Protein AF-A0A947QKM0-F1 (afdb_monomer)

Structure (mmCIF, N/CA/C/O backbone):
data_AF-A0A947QKM0-F1
#
_entry.id   AF-A0A947QKM0-F1
#
loop_
_atom_site.group_PDB
_atom_site.id
_atom_site.type_symbol
_atom_site.label_atom_id
_atom_site.label_alt_id
_atom_site.label_comp_id
_atom_site.label_asym_id
_atom_site.label_entity_id
_atom_site.label_seq_id
_atom_site.pdbx_PDB_ins_code
_atom_site.Cartn_x
_atom_site.Cartn_y
_atom_site.Cartn_z
_atom_site.occupancy
_atom_site.B_iso_or_equiv
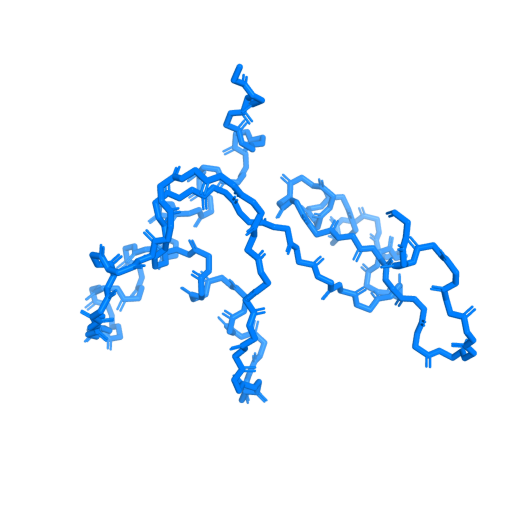_atom_site.auth_seq_id
_atom_site.auth_comp_id
_atom_site.auth_asym_id
_atom_site.auth_atom_id
_atom_site.pdbx_PDB_model_num
ATOM 1 N N . MET A 1 1 ? -2.959 19.698 5.791 1.00 36.09 1 MET A N 1
ATOM 2 C CA . MET A 1 1 ? -3.311 18.273 5.597 1.00 36.09 1 MET A CA 1
ATOM 3 C C . MET A 1 1 ? -3.006 17.930 4.150 1.00 36.09 1 MET A C 1
ATOM 5 O O . MET A 1 1 ? -3.681 18.460 3.281 1.00 36.09 1 MET A O 1
ATOM 9 N N . ARG A 1 2 ? -1.932 17.172 3.872 1.00 40.16 2 ARG A N 1
ATOM 10 C CA . ARG A 1 2 ? -1.643 16.722 2.501 1.00 40.16 2 ARG A CA 1
ATOM 11 C C . ARG A 1 2 ? -2.827 15.870 2.049 1.00 40.16 2 ARG A C 1
ATOM 13 O O . ARG A 1 2 ? -3.237 14.963 2.769 1.00 40.16 2 ARG A O 1
ATOM 20 N N . THR A 1 3 ? -3.406 16.302 0.941 1.00 43.72 3 THR A N 1
ATOM 21 C CA . THR A 1 3 ? -4.598 15.791 0.277 1.00 43.72 3 THR A CA 1
ATOM 22 C C . THR A 1 3 ? -4.644 14.270 0.313 1.00 43.72 3 THR A C 1
ATOM 24 O O . THR A 1 3 ? -3.623 13.604 0.139 1.00 43.72 3 THR A O 1
ATOM 27 N N . ILE A 1 4 ? -5.845 13.735 0.552 1.00 53.28 4 ILE A N 1
ATOM 28 C CA . ILE A 1 4 ? -6.211 12.355 0.217 1.00 53.28 4 ILE A CA 1
ATOM 29 C C . ILE A 1 4 ? -5.477 12.001 -1.080 1.00 53.28 4 ILE A C 1
ATOM 31 O O . ILE A 1 4 ? -5.551 12.768 -2.046 1.00 53.28 4 ILE A O 1
ATOM 35 N N . GLY A 1 5 ? -4.691 10.914 -1.058 1.00 59.75 5 GLY A N 1
ATOM 36 C CA . GLY A 1 5 ? -4.012 10.410 -2.255 1.00 59.75 5 GLY A CA 1
ATOM 37 C C . GLY A 1 5 ? -4.995 10.416 -3.421 1.00 59.75 5 GLY A C 1
ATOM 38 O O . GLY A 1 5 ? -6.193 10.305 -3.181 1.00 59.75 5 GLY A O 1
ATOM 39 N N . SER A 1 6 ? -4.507 10.635 -4.645 1.00 76.50 6 SER A N 1
ATOM 40 C CA . SER A 1 6 ? -5.337 10.890 -5.836 1.00 76.50 6 SER A CA 1
ATOM 41 C C . SER A 1 6 ? -6.645 10.077 -5.869 1.00 76.50 6 SER A C 1
ATOM 43 O O . SER A 1 6 ? -6.674 8.971 -5.352 1.00 76.50 6 SER A O 1
ATOM 45 N N . VAL A 1 7 ? -7.720 10.559 -6.504 1.00 88.56 7 VAL A N 1
ATOM 46 C CA . VAL A 1 7 ? -9.027 9.851 -6.562 1.00 88.56 7 VAL A CA 1
ATOM 47 C C . VAL A 1 7 ? -8.887 8.341 -6.845 1.00 88.56 7 VAL A C 1
ATOM 49 O O . VAL A 1 7 ? -9.589 7.529 -6.247 1.00 88.56 7 VAL A O 1
ATOM 52 N N . LEU A 1 8 ? -7.903 7.953 -7.663 1.00 90.25 8 LEU A N 1
ATOM 53 C CA . LEU A 1 8 ? -7.536 6.560 -7.919 1.00 90.25 8 LEU A CA 1
ATOM 54 C C . LEU A 1 8 ? -7.110 5.772 -6.664 1.00 90.25 8 LEU A C 1
ATOM 56 O O . LEU A 1 8 ? -7.511 4.625 -6.503 1.00 90.25 8 LEU A O 1
ATOM 60 N N . TYR A 1 9 ? -6.320 6.369 -5.770 1.00 90.44 9 TYR A N 1
ATOM 61 C CA . TYR A 1 9 ? -5.961 5.796 -4.472 1.00 90.44 9 TYR A CA 1
ATOM 62 C C . TYR A 1 9 ? -7.202 5.522 -3.625 1.00 90.44 9 TYR A C 1
ATOM 64 O O . TYR A 1 9 ? -7.313 4.437 -3.067 1.00 90.44 9 TYR A O 1
ATOM 72 N N . LEU A 1 10 ? -8.140 6.473 -3.534 1.00 91.19 10 LEU A N 1
ATOM 73 C CA . LEU A 1 10 ? -9.365 6.288 -2.749 1.00 91.19 10 LEU A CA 1
ATOM 74 C C . LEU A 1 10 ? -10.232 5.164 -3.328 1.00 91.19 10 LEU A C 1
ATOM 76 O O . LEU A 1 10 ? -10.659 4.283 -2.586 1.00 91.19 10 LEU A O 1
ATOM 80 N N . ILE A 1 11 ? -10.443 5.165 -4.648 1.00 93.81 11 ILE A N 1
ATOM 81 C CA . ILE A 1 11 ? -11.187 4.107 -5.345 1.00 93.81 11 ILE A CA 1
ATOM 82 C C . ILE A 1 11 ? -10.526 2.748 -5.100 1.00 93.81 11 ILE A C 1
ATOM 84 O O . ILE A 1 11 ? -11.198 1.799 -4.702 1.00 93.81 11 ILE A O 1
ATOM 88 N N . GLY A 1 12 ? -9.204 2.665 -5.276 1.00 93.81 12 GLY A N 1
ATOM 89 C CA . GLY A 1 12 ? -8.439 1.451 -5.008 1.00 93.81 12 GLY A CA 1
ATOM 90 C C . GLY A 1 12 ? -8.555 1.005 -3.552 1.00 93.81 12 GLY A C 1
ATOM 91 O O . GLY A 1 12 ? -8.802 -0.168 -3.293 1.00 93.81 12 GLY A O 1
ATOM 92 N N . TRP A 1 13 ? -8.444 1.928 -2.595 1.00 94.19 13 TRP A N 1
ATOM 93 C CA . TRP A 1 13 ? -8.569 1.635 -1.168 1.00 94.19 13 TRP A CA 1
ATOM 94 C C . TRP A 1 13 ? -9.938 1.036 -0.835 1.00 94.19 13 TRP A C 1
ATOM 96 O O . TRP A 1 13 ? -9.988 -0.014 -0.198 1.00 94.19 13 TRP A O 1
ATOM 106 N N . ILE A 1 14 ? -11.031 1.642 -1.318 1.00 94.62 14 ILE A N 1
ATOM 107 C CA . ILE A 1 14 ? -12.397 1.136 -1.105 1.00 94.62 14 ILE A CA 1
ATOM 108 C C . ILE A 1 14 ? -12.554 -0.243 -1.751 1.00 94.62 14 ILE A C 1
ATOM 110 O O . ILE A 1 14 ? -13.019 -1.178 -1.099 1.00 94.62 14 ILE A O 1
ATOM 114 N N . PHE A 1 15 ? -12.129 -0.388 -3.008 1.00 95.81 15 PHE A N 1
ATOM 115 C CA . PHE A 1 15 ? -12.224 -1.645 -3.746 1.00 95.81 15 PHE A CA 1
ATOM 116 C C . PHE A 1 15 ? -11.495 -2.783 -3.023 1.00 95.81 15 PHE A C 1
ATOM 118 O O . PHE A 1 15 ? -12.107 -3.798 -2.689 1.00 95.81 15 PHE A O 1
ATOM 125 N N . TYR A 1 16 ? -10.210 -2.599 -2.713 1.00 95.69 16 TYR A N 1
ATOM 126 C CA . TYR A 1 16 ? -9.411 -3.626 -2.049 1.00 95.69 16 TYR A CA 1
ATOM 127 C C . TYR A 1 16 ? -9.898 -3.892 -0.626 1.00 95.69 16 TYR A C 1
ATOM 129 O O . TYR A 1 16 ? -9.957 -5.052 -0.222 1.00 95.69 16 TYR A O 1
ATOM 137 N N . LYS A 1 17 ? -10.335 -2.866 0.117 1.00 94.44 17 LYS A N 1
ATOM 138 C CA . LYS A 1 17 ? -10.921 -3.058 1.448 1.00 94.44 17 LYS A CA 1
ATOM 139 C C . LYS A 1 17 ? -12.130 -3.987 1.389 1.00 94.44 17 LYS A C 1
ATOM 141 O O . LYS A 1 17 ? -12.212 -4.923 2.188 1.00 94.44 17 LYS A O 1
ATOM 146 N N . SER A 1 18 ? -13.038 -3.742 0.447 1.00 95.50 18 SER A N 1
ATOM 147 C CA . SER A 1 18 ? -14.230 -4.562 0.241 1.00 95.50 18 SER A CA 1
ATOM 148 C C . SER A 1 18 ? -13.862 -5.979 -0.181 1.00 95.50 18 SER A C 1
ATOM 150 O O . SER A 1 18 ? -14.324 -6.929 0.442 1.00 95.50 18 SER A O 1
ATOM 152 N N . VAL A 1 19 ? -12.970 -6.143 -1.161 1.00 96.50 19 VAL A N 1
ATOM 153 C CA . VAL A 1 19 ? -12.522 -7.468 -1.622 1.00 96.50 19 VAL A CA 1
ATOM 154 C C . VAL A 1 19 ? -11.896 -8.270 -0.477 1.00 96.50 19 VAL A C 1
ATOM 156 O O . VAL A 1 19 ? -12.305 -9.402 -0.222 1.00 96.50 19 VAL A O 1
ATOM 159 N N . TYR A 1 20 ? -10.955 -7.692 0.273 1.00 95.25 20 TYR A N 1
ATOM 160 C CA . TYR A 1 20 ? -10.285 -8.405 1.363 1.00 95.25 20 TYR A CA 1
ATOM 161 C C . TYR A 1 20 ? -11.199 -8.707 2.547 1.00 95.25 20 TYR A C 1
ATOM 163 O O . TYR A 1 20 ? -11.050 -9.746 3.188 1.00 95.25 20 TYR A O 1
ATOM 171 N N . THR A 1 21 ? -12.162 -7.834 2.836 1.00 93.69 21 THR A N 1
ATOM 172 C CA . THR A 1 21 ? -13.088 -8.047 3.954 1.00 93.69 21 THR A CA 1
ATOM 173 C C . THR A 1 21 ? -14.187 -9.047 3.587 1.00 93.69 21 THR A C 1
ATOM 175 O O . THR A 1 21 ? -14.519 -9.906 4.398 1.00 93.69 21 THR A O 1
ATOM 178 N N . LEU A 1 22 ? -14.739 -8.973 2.372 1.00 95.19 22 LEU A N 1
ATOM 179 C CA . LEU A 1 22 ? -15.892 -9.782 1.962 1.00 95.19 22 LEU A CA 1
ATOM 180 C C . LEU A 1 22 ? -15.484 -11.151 1.412 1.00 95.19 22 LEU A C 1
ATOM 182 O O . LEU A 1 22 ? -16.075 -12.162 1.786 1.00 95.19 22 LEU A O 1
ATOM 186 N N . VAL A 1 23 ? -14.465 -11.193 0.549 1.00 96.12 23 VAL A N 1
ATOM 187 C CA . VAL A 1 23 ? -14.034 -12.427 -0.126 1.00 96.12 23 VAL A CA 1
ATOM 188 C C . VAL A 1 23 ? -13.027 -13.178 0.737 1.00 96.12 23 VAL A C 1
ATOM 190 O O . VAL A 1 23 ? -13.214 -14.354 1.033 1.00 96.12 23 VAL A O 1
ATOM 193 N N . PHE A 1 24 ? -11.981 -12.483 1.191 1.00 93.88 24 PHE A N 1
ATOM 194 C CA . PHE A 1 24 ? -10.883 -13.103 1.942 1.00 93.88 24 PHE A CA 1
ATOM 195 C C . PHE A 1 24 ? -11.090 -13.105 3.462 1.00 93.88 24 PHE A C 1
ATOM 197 O O . PHE A 1 24 ? -10.330 -13.756 4.175 1.00 93.88 24 PHE A O 1
ATOM 204 N N . ARG A 1 25 ? -12.112 -12.398 3.967 1.00 93.69 25 ARG A N 1
ATOM 205 C CA . ARG A 1 25 ? -12.474 -12.332 5.396 1.00 93.69 25 ARG A CA 1
ATOM 206 C C . ARG A 1 25 ? -11.287 -11.994 6.302 1.00 93.69 25 ARG A C 1
ATOM 208 O O . ARG A 1 25 ? -11.125 -12.569 7.381 1.00 93.69 25 ARG A O 1
ATOM 215 N N . VAL A 1 26 ? -10.449 -11.060 5.852 1.00 93.31 26 VAL A N 1
ATOM 216 C CA . VAL A 1 26 ? -9.237 -10.652 6.569 1.00 93.31 26 VAL A CA 1
ATOM 217 C C . VAL A 1 26 ? -9.590 -10.141 7.967 1.00 93.31 26 VAL A C 1
ATOM 219 O O . VAL A 1 26 ? -10.442 -9.267 8.134 1.00 93.31 26 VAL A O 1
ATOM 222 N N . LYS A 1 27 ? -8.892 -10.662 8.980 1.00 91.75 27 LYS A N 1
ATOM 223 C CA . LYS A 1 27 ? -8.967 -10.179 10.362 1.00 91.75 27 LYS A CA 1
ATOM 224 C C . LYS A 1 27 ? -7.788 -9.257 10.642 1.00 91.75 27 LYS A C 1
ATOM 226 O O . LYS A 1 27 ? -6.642 -9.630 10.416 1.00 91.75 27 LYS A O 1
ATOM 231 N N . ILE A 1 28 ? -8.078 -8.068 11.160 1.00 91.50 28 ILE A N 1
ATOM 232 C CA . ILE A 1 28 ? -7.072 -7.053 11.485 1.00 91.50 28 ILE A CA 1
ATOM 233 C C . ILE A 1 28 ? -7.025 -6.906 13.003 1.00 91.50 28 ILE A C 1
ATOM 235 O O . ILE A 1 28 ? -8.035 -6.593 13.633 1.00 91.50 28 ILE A O 1
ATOM 239 N N . SER A 1 29 ? -5.852 -7.103 13.593 1.00 93.88 29 SER A N 1
ATOM 240 C CA . SER A 1 29 ? -5.596 -6.881 15.016 1.00 93.88 29 SER A CA 1
ATOM 241 C C . SER A 1 29 ? -4.622 -5.717 15.204 1.00 93.88 29 SER A C 1
ATOM 243 O O . SER A 1 29 ? -3.854 -5.369 14.311 1.00 93.88 29 SER A O 1
ATOM 245 N N . GLY A 1 30 ? -4.691 -5.045 16.357 1.00 91.31 30 GLY A N 1
ATOM 246 C CA . GLY A 1 30 ? -3.724 -3.999 16.711 1.00 91.31 30 GLY A CA 1
ATOM 247 C C . GLY A 1 30 ? -3.828 -2.685 15.925 1.00 91.31 30 GLY A C 1
ATOM 248 O O . GLY A 1 30 ? -3.028 -1.792 16.176 1.00 91.31 30 GLY A O 1
ATOM 249 N N . VAL A 1 31 ? -4.826 -2.501 15.049 1.00 88.75 31 VAL A N 1
ATOM 250 C CA . VAL A 1 31 ? -4.980 -1.260 14.255 1.00 88.75 31 VAL A CA 1
ATOM 251 C C . VAL A 1 31 ? -5.055 -0.002 15.127 1.00 88.75 31 VAL A C 1
ATOM 253 O O . VAL A 1 31 ? -4.519 1.038 14.768 1.00 88.75 31 VAL A O 1
ATOM 256 N N . LYS A 1 32 ? -5.635 -0.111 16.329 1.00 89.06 32 LYS A N 1
ATOM 257 C CA . LYS A 1 32 ? -5.705 0.973 17.321 1.00 89.06 32 LYS A CA 1
ATOM 258 C C . LYS A 1 32 ? -4.335 1.476 17.799 1.00 89.06 32 LYS A C 1
ATOM 260 O O . LYS A 1 32 ? -4.245 2.617 18.239 1.00 89.06 32 LYS A O 1
ATOM 265 N N . ASN A 1 33 ? -3.294 0.646 17.704 1.00 90.44 33 ASN A N 1
ATOM 266 C CA . ASN A 1 33 ? -1.925 0.989 18.097 1.00 90.44 33 ASN A CA 1
ATOM 267 C C . ASN A 1 33 ? -1.189 1.762 16.998 1.00 90.44 33 ASN A C 1
ATOM 269 O O . ASN A 1 33 ? -0.096 2.275 17.229 1.00 90.44 33 ASN A O 1
ATOM 273 N N . PHE A 1 34 ? -1.754 1.826 15.791 1.00 91.19 34 PHE A N 1
ATOM 274 C CA . PHE A 1 34 ? -1.115 2.505 14.683 1.00 91.19 34 PHE A CA 1
ATOM 275 C C . PHE A 1 34 ? -1.026 4.021 14.967 1.00 91.19 34 PHE A C 1
ATOM 277 O O . PHE A 1 34 ? -2.014 4.625 15.394 1.00 91.19 34 PHE A O 1
ATOM 284 N N . PRO A 1 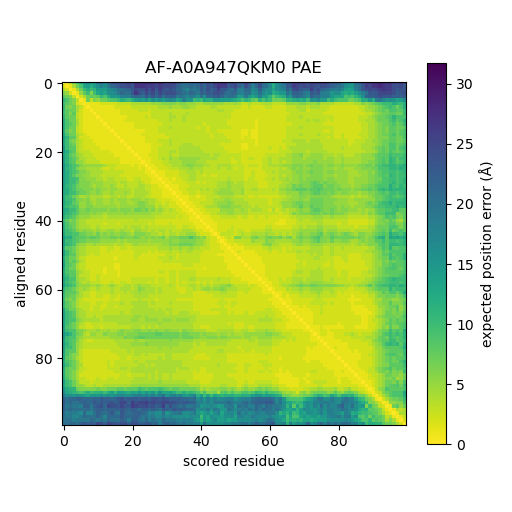35 ? 0.129 4.683 14.765 1.00 91.38 35 PRO A N 1
ATOM 285 C CA . PRO A 1 35 ? 0.270 6.097 15.102 1.00 91.38 35 PRO A CA 1
ATOM 286 C C . PRO A 1 35 ? -0.662 7.010 14.288 1.00 91.38 35 PRO A C 1
ATOM 288 O O . PRO A 1 35 ? -0.645 7.034 13.053 1.00 91.38 35 PRO A O 1
ATOM 291 N N . LYS A 1 36 ? -1.461 7.827 14.991 1.00 89.25 36 LYS A N 1
ATOM 292 C CA . LYS A 1 36 ? -2.372 8.813 14.371 1.00 89.25 36 LYS A CA 1
ATOM 293 C C . LYS A 1 36 ? -1.629 9.983 13.715 1.00 89.25 36 LYS A C 1
ATOM 295 O O . LYS A 1 36 ? -2.140 10.591 12.778 1.00 89.25 36 LYS A O 1
ATOM 300 N N . LYS A 1 37 ? -0.441 10.320 14.223 1.00 90.00 37 LYS A N 1
ATOM 301 C CA . LYS A 1 37 ? 0.415 11.426 13.768 1.00 90.00 37 LYS A CA 1
ATOM 302 C C . LYS A 1 37 ? 1.881 10.981 13.784 1.00 90.00 37 LYS A C 1
ATOM 304 O O . LYS A 1 37 ? 2.203 9.965 14.391 1.00 90.00 37 LYS A O 1
ATOM 309 N N . GLY A 1 38 ? 2.746 11.743 13.116 1.00 91.56 38 GLY A N 1
ATOM 310 C CA . GLY A 1 38 ? 4.171 11.423 12.974 1.00 91.56 3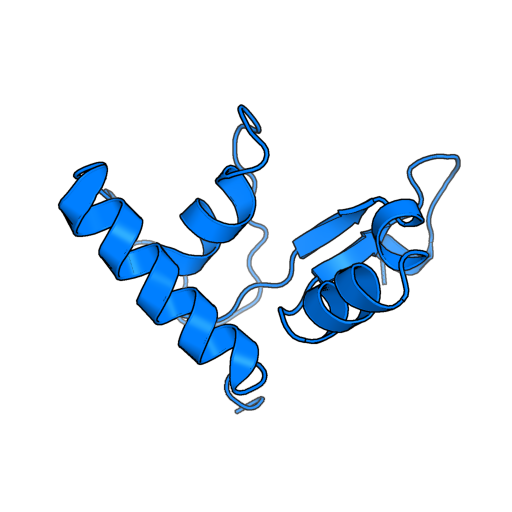8 GLY A CA 1
ATOM 311 C C . GLY A 1 38 ? 4.486 10.518 11.779 1.00 91.56 38 GLY A C 1
ATOM 312 O O . GLY A 1 38 ? 3.578 10.098 11.045 1.00 91.56 38 GLY A O 1
ATOM 313 N N . GLY A 1 39 ? 5.783 10.288 11.566 1.00 91.25 39 GLY A N 1
ATOM 314 C CA . GLY A 1 39 ? 6.315 9.361 10.567 1.00 91.25 39 GLY A CA 1
ATOM 315 C C . GLY A 1 39 ? 6.277 7.920 11.072 1.00 91.25 39 GLY A C 1
ATOM 316 O O . GLY A 1 39 ? 6.461 7.675 12.261 1.00 91.25 39 GLY A O 1
ATOM 317 N N . VAL A 1 40 ? 6.007 6.978 10.170 1.00 92.81 40 VAL A N 1
ATOM 318 C CA . VAL A 1 40 ? 5.955 5.542 10.469 1.00 92.81 40 VAL A CA 1
ATOM 319 C C . VAL A 1 40 ? 6.627 4.794 9.326 1.00 92.81 40 VAL A C 1
ATOM 321 O O . VAL A 1 40 ? 6.344 5.085 8.163 1.00 92.81 40 VAL A O 1
ATOM 324 N N . LEU A 1 41 ? 7.475 3.821 9.657 1.00 93.12 41 LEU A N 1
ATOM 325 C CA . LEU A 1 41 ? 7.959 2.821 8.712 1.00 93.12 41 LEU A CA 1
ATOM 326 C C . LEU A 1 41 ? 7.123 1.552 8.884 1.00 93.12 41 LEU A C 1
ATOM 328 O O . LEU A 1 41 ? 7.036 1.008 9.983 1.00 93.12 41 LEU A O 1
ATOM 332 N N . ILE A 1 42 ? 6.491 1.101 7.804 1.00 92.56 42 ILE A N 1
ATOM 333 C CA . ILE A 1 42 ? 5.708 -0.134 7.791 1.00 92.56 42 ILE A CA 1
ATOM 334 C C . ILE A 1 42 ? 6.537 -1.191 7.077 1.00 92.56 42 ILE A C 1
ATOM 336 O O . ILE A 1 42 ? 6.874 -1.026 5.907 1.00 92.56 42 ILE A O 1
ATOM 340 N N . ALA A 1 43 ? 6.838 -2.273 7.783 1.00 92.69 43 ALA A N 1
ATOM 341 C CA . ALA A 1 43 ? 7.484 -3.448 7.225 1.00 92.69 43 ALA A CA 1
ATOM 342 C C . ALA A 1 43 ? 6.533 -4.638 7.373 1.00 92.69 43 ALA A C 1
ATOM 344 O O . ALA A 1 43 ? 6.064 -4.924 8.475 1.00 92.69 43 ALA A O 1
ATOM 345 N N . SER A 1 44 ? 6.235 -5.312 6.265 1.00 90.56 44 SER A N 1
ATOM 346 C CA . SER A 1 44 ? 5.444 -6.541 6.243 1.00 90.56 44 SER A CA 1
ATOM 347 C C . SER A 1 44 ? 6.265 -7.673 5.642 1.00 90.56 44 SER A C 1
ATOM 349 O O . SER A 1 44 ? 7.122 -7.450 4.784 1.00 90.56 44 SER A O 1
ATOM 351 N N . ASN A 1 45 ? 5.972 -8.903 6.051 1.00 91.62 45 ASN A N 1
ATOM 352 C CA . ASN A 1 45 ? 6.385 -10.071 5.287 1.00 91.62 45 ASN A CA 1
ATOM 353 C C . ASN A 1 45 ? 5.789 -9.970 3.871 1.00 91.62 45 ASN A C 1
ATOM 355 O O . ASN A 1 45 ? 4.614 -9.635 3.723 1.00 91.62 45 ASN A O 1
ATOM 359 N N . HIS A 1 46 ? 6.607 -10.215 2.843 1.00 88.25 46 HIS A N 1
ATOM 360 C CA . HIS A 1 46 ? 6.181 -10.113 1.448 1.00 88.25 46 HIS A CA 1
ATOM 361 C C . HIS A 1 46 ? 5.985 -11.518 0.860 1.00 88.25 46 HIS A C 1
ATOM 363 O O . HIS A 1 46 ? 6.936 -12.141 0.393 1.00 88.25 46 HIS A O 1
ATOM 369 N N . LEU A 1 47 ? 4.762 -12.036 0.949 1.00 91.06 47 LEU A N 1
ATOM 370 C CA . LEU A 1 47 ? 4.358 -13.346 0.436 1.00 91.06 47 LEU A CA 1
ATOM 371 C C . LEU A 1 47 ? 3.853 -13.271 -1.009 1.00 91.06 47 LEU A C 1
ATOM 373 O O . LEU A 1 47 ? 3.949 -14.251 -1.743 1.00 91.06 47 LEU A O 1
ATOM 377 N N . SER A 1 48 ? 3.284 -12.136 -1.423 1.00 91.50 48 SER A N 1
ATOM 378 C CA . SER A 1 48 ? 2.618 -12.023 -2.719 1.00 91.50 48 SER A CA 1
ATOM 379 C C . SER A 1 48 ? 2.546 -10.590 -3.247 1.00 91.50 48 SER A C 1
ATOM 381 O O . SER A 1 48 ? 2.652 -9.615 -2.509 1.00 91.50 48 SER A O 1
ATOM 383 N N . MET A 1 49 ? 2.258 -10.431 -4.541 1.00 89.25 49 MET A N 1
ATOM 384 C CA . MET A 1 49 ? 2.006 -9.107 -5.136 1.00 89.25 49 MET A CA 1
ATOM 385 C C . MET A 1 49 ? 0.726 -8.431 -4.607 1.00 89.25 49 MET A C 1
ATOM 387 O O . MET A 1 49 ? 0.509 -7.249 -4.867 1.00 89.25 49 MET A O 1
ATOM 391 N N . ALA A 1 50 ? -0.110 -9.159 -3.861 1.00 91.69 50 ALA A N 1
ATOM 392 C CA . ALA A 1 50 ? -1.310 -8.639 -3.216 1.00 91.69 50 ALA A CA 1
ATOM 393 C C . ALA A 1 50 ? -1.016 -7.935 -1.877 1.00 91.69 50 ALA A C 1
ATOM 395 O O . ALA A 1 50 ? -1.893 -7.270 -1.329 1.00 91.69 50 ALA A O 1
A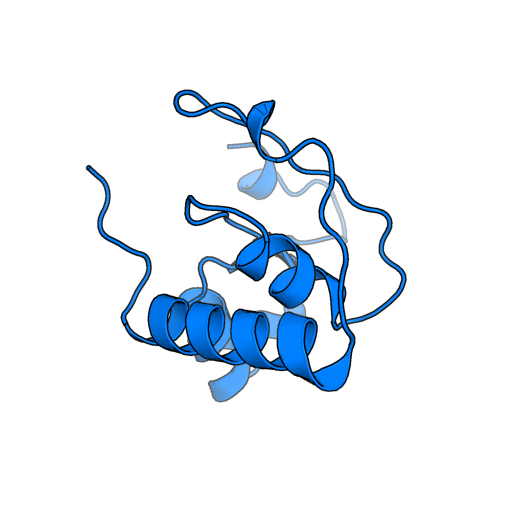TOM 396 N N . ASP A 1 51 ? 0.210 -8.022 -1.357 1.00 93.06 51 ASP A N 1
ATOM 397 C CA . ASP A 1 51 ? 0.526 -7.468 -0.040 1.00 93.06 51 ASP A CA 1
ATOM 398 C C . ASP A 1 51 ? 0.444 -5.931 0.002 1.00 93.06 51 ASP A C 1
ATOM 400 O O . ASP A 1 51 ? -0.153 -5.410 0.946 1.00 93.06 51 ASP A O 1
ATOM 404 N N . PRO A 1 52 ? 0.938 -5.165 -0.998 1.00 92.44 52 PRO A N 1
ATOM 405 C CA . PRO A 1 52 ? 0.794 -3.709 -0.986 1.00 92.44 52 PRO A CA 1
ATOM 406 C C . PRO A 1 52 ? -0.668 -3.218 -0.909 1.00 92.44 52 PRO A C 1
ATOM 408 O O . PRO A 1 52 ? -0.965 -2.424 -0.011 1.00 92.44 52 PRO A O 1
ATOM 411 N N . PRO A 1 53 ? -1.615 -3.674 -1.761 1.00 93.38 53 PRO A N 1
ATOM 412 C CA . PRO A 1 53 ? -3.015 -3.267 -1.624 1.00 93.38 53 PRO A CA 1
ATOM 413 C C . PRO A 1 53 ? -3.672 -3.793 -0.339 1.00 93.38 53 PRO A C 1
ATOM 415 O O . PRO A 1 53 ? -4.514 -3.097 0.238 1.00 93.38 53 PRO A O 1
ATOM 418 N N . LEU A 1 54 ? -3.279 -4.973 0.154 1.00 94.25 54 LEU A N 1
ATOM 419 C CA . LEU A 1 54 ? -3.762 -5.500 1.432 1.00 94.25 54 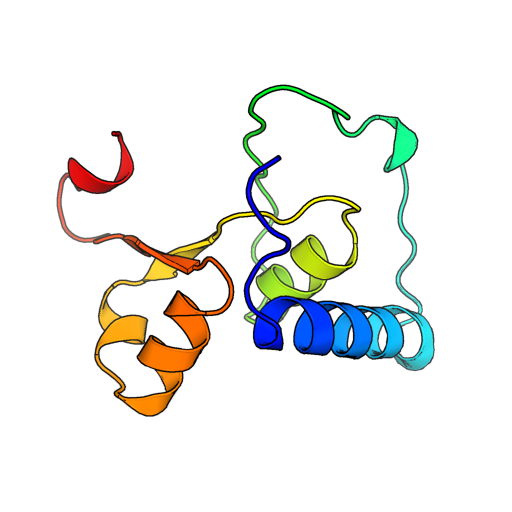LEU A CA 1
ATOM 420 C C . LEU A 1 54 ? -3.354 -4.594 2.600 1.00 94.25 54 LEU A C 1
ATOM 422 O O . LEU A 1 54 ? -4.216 -4.117 3.338 1.00 94.25 54 LEU A O 1
ATOM 426 N N . VAL A 1 55 ? -2.061 -4.299 2.744 1.00 93.50 55 VAL A N 1
ATOM 427 C CA . VAL A 1 55 ? -1.540 -3.453 3.829 1.00 93.50 55 VAL A CA 1
ATOM 428 C C . VAL A 1 55 ? -2.136 -2.047 3.749 1.00 93.50 55 VAL A C 1
ATOM 430 O O . VAL A 1 55 ? -2.604 -1.518 4.756 1.00 93.50 55 VAL A O 1
ATOM 433 N N . GLY A 1 56 ? -2.199 -1.464 2.550 1.00 92.38 56 GLY A N 1
ATOM 434 C CA . GLY A 1 56 ? -2.788 -0.145 2.327 1.00 92.38 56 GLY A CA 1
ATOM 435 C C . GLY A 1 56 ? -4.242 -0.022 2.734 1.00 92.38 56 GLY A C 1
ATOM 436 O O . GLY A 1 56 ? -4.621 0.926 3.419 1.00 92.38 56 GLY A O 1
ATOM 437 N N . SER A 1 57 ? -5.060 -0.985 2.309 1.00 92.94 57 SER A N 1
ATOM 438 C CA . SER A 1 57 ? -6.497 -0.987 2.599 1.00 92.94 57 SER A CA 1
ATOM 439 C C . SER A 1 57 ? -6.803 -1.238 4.079 1.00 92.94 57 SER A C 1
ATOM 441 O O . SER A 1 57 ? -7.852 -0.835 4.580 1.00 92.94 57 SER A O 1
ATOM 443 N N . CYS A 1 58 ? -5.884 -1.852 4.828 1.00 90.94 58 CYS A N 1
ATOM 444 C CA . CYS A 1 58 ? -6.060 -2.088 6.261 1.00 90.94 58 CYS A CA 1
ATOM 445 C C . CYS A 1 58 ? -5.838 -0.844 7.138 1.00 90.94 58 CYS A C 1
ATOM 447 O O . CYS A 1 58 ? -6.252 -0.852 8.299 1.00 90.94 58 CYS A O 1
ATOM 449 N N . LEU A 1 59 ? -5.215 0.215 6.611 1.00 90.62 59 LEU A N 1
ATOM 450 C CA . LEU A 1 59 ? -4.818 1.397 7.379 1.00 90.62 59 LEU A CA 1
ATOM 451 C C . LEU A 1 59 ? -5.711 2.608 7.088 1.00 90.62 59 LEU A C 1
ATOM 453 O O . LEU A 1 59 ? -6.213 2.793 5.981 1.00 90.62 59 LEU A O 1
ATOM 457 N N . TRP A 1 60 ? -5.886 3.465 8.098 1.00 86.19 60 TRP A N 1
ATOM 458 C CA . TRP A 1 60 ? -6.749 4.652 8.017 1.00 86.19 60 TRP A CA 1
ATOM 459 C C . TRP A 1 60 ? -6.088 5.875 7.373 1.00 86.19 60 TRP A C 1
ATOM 461 O O . TRP A 1 60 ? -6.767 6.860 7.094 1.00 86.19 60 TRP A O 1
ATOM 471 N N . ARG A 1 61 ? -4.762 5.863 7.186 1.00 88.38 61 ARG A N 1
ATOM 472 C CA . ARG A 1 61 ? -4.032 6.963 6.544 1.00 88.38 61 ARG A CA 1
ATOM 473 C C . ARG A 1 61 ? -3.338 6.454 5.288 1.00 88.38 61 ARG A C 1
ATOM 475 O O . ARG A 1 61 ? -2.840 5.329 5.315 1.00 88.38 61 ARG A O 1
ATOM 482 N N . PRO A 1 62 ? -3.247 7.280 4.232 1.00 89.19 62 PRO A N 1
ATOM 483 C CA . PRO A 1 62 ? -2.480 6.926 3.053 1.00 89.19 62 PRO A CA 1
ATOM 484 C C . PRO A 1 62 ? -1.029 6.604 3.410 1.00 89.19 62 PRO A C 1
ATOM 486 O O . PRO A 1 62 ? -0.424 7.282 4.246 1.00 89.19 62 PRO A O 1
ATOM 489 N N . ILE A 1 63 ? -0.483 5.589 2.749 1.00 91.56 63 ILE A N 1
ATOM 490 C CA . ILE A 1 63 ? 0.916 5.175 2.874 1.00 91.56 63 ILE A CA 1
ATOM 491 C C . ILE A 1 63 ? 1.613 5.260 1.518 1.00 91.56 63 ILE A C 1
ATOM 493 O O . ILE A 1 63 ? 0.956 5.261 0.474 1.00 91.56 63 ILE A O 1
ATOM 497 N N . HIS A 1 64 ? 2.939 5.359 1.556 1.00 92.56 64 HIS A N 1
ATOM 498 C CA . HIS A 1 64 ? 3.795 5.376 0.376 1.00 92.56 64 HIS A CA 1
ATOM 499 C C . HIS A 1 64 ? 4.528 4.044 0.257 1.00 92.56 64 HIS A C 1
ATOM 501 O O . HIS A 1 64 ? 5.006 3.515 1.260 1.00 92.56 64 HIS A O 1
ATOM 507 N N . TYR A 1 65 ? 4.625 3.515 -0.962 1.00 92.44 65 TYR A N 1
ATOM 508 C CA . TYR A 1 65 ? 5.217 2.201 -1.210 1.00 92.44 65 TYR A CA 1
ATOM 509 C C . TYR A 1 65 ? 6.523 2.317 -1.971 1.00 92.44 65 TYR A C 1
ATOM 511 O O . TYR A 1 65 ? 6.584 2.956 -3.020 1.00 92.44 65 TYR A O 1
ATOM 519 N N . MET A 1 66 ? 7.531 1.600 -1.492 1.00 92.25 66 MET A N 1
ATOM 520 C CA . MET A 1 66 ? 8.725 1.321 -2.275 1.00 92.25 66 MET A CA 1
ATOM 521 C C . MET A 1 66 ? 8.394 0.260 -3.324 1.00 92.25 66 MET A C 1
ATOM 523 O O . MET A 1 66 ? 8.039 -0.868 -2.985 1.00 92.25 66 MET A O 1
ATOM 527 N N . ALA A 1 67 ? 8.527 0.603 -4.602 1.00 92.38 67 ALA A N 1
ATOM 528 C CA . ALA A 1 67 ? 8.303 -0.318 -5.709 1.00 92.38 67 ALA A CA 1
ATOM 529 C C . ALA A 1 67 ? 9.526 -0.365 -6.631 1.00 92.38 67 ALA A C 1
ATOM 531 O O . ALA A 1 67 ? 10.272 0.602 -6.762 1.00 92.38 67 ALA A O 1
ATOM 532 N N . LYS A 1 68 ? 9.759 -1.514 -7.270 1.00 91.62 68 LYS A N 1
ATOM 533 C CA . LYS A 1 68 ? 10.912 -1.721 -8.158 1.00 91.62 68 LYS A CA 1
ATOM 534 C C . LYS A 1 68 ? 10.891 -0.685 -9.294 1.00 91.62 68 LYS A C 1
ATOM 536 O O . LYS A 1 68 ? 9.853 -0.535 -9.939 1.00 91.62 68 LYS A O 1
ATOM 541 N N . LYS A 1 69 ? 12.005 0.009 -9.561 1.00 92.12 69 LYS A N 1
ATOM 542 C CA . LYS A 1 69 ? 12.079 1.073 -10.586 1.00 92.12 69 LYS A CA 1
ATOM 543 C C . LYS A 1 69 ? 11.569 0.627 -11.962 1.00 92.12 69 LYS A C 1
ATOM 545 O O . LYS A 1 69 ? 10.908 1.395 -12.651 1.00 92.12 69 LYS A O 1
ATOM 550 N N . GLU A 1 70 ? 11.813 -0.620 -12.340 1.00 92.12 70 GLU A N 1
ATOM 551 C CA . GLU A 1 70 ? 11.394 -1.202 -13.616 1.00 92.12 70 GLU A CA 1
ATOM 552 C C . GLU A 1 70 ? 9.871 -1.307 -13.755 1.00 92.12 70 GLU A C 1
ATOM 554 O O . GLU A 1 70 ? 9.368 -1.306 -14.868 1.00 92.12 70 GLU A O 1
ATOM 559 N N . LEU A 1 71 ? 9.106 -1.322 -12.658 1.00 90.94 71 LEU A N 1
ATOM 560 C CA . LEU A 1 71 ? 7.642 -1.287 -12.740 1.00 90.94 71 LEU A CA 1
ATOM 561 C C . LEU A 1 71 ? 7.124 0.062 -13.263 1.00 90.94 71 LEU A C 1
ATOM 563 O O . LEU A 1 71 ? 6.015 0.147 -13.785 1.00 90.94 71 LEU A O 1
ATOM 567 N N . PHE A 1 72 ? 7.931 1.120 -13.158 1.00 93.69 72 PHE A N 1
ATOM 568 C CA . PHE A 1 72 ? 7.554 2.464 -13.585 1.00 93.69 72 PHE A CA 1
ATOM 569 C C . PHE A 1 72 ? 7.835 2.748 -15.062 1.00 93.69 72 PHE A C 1
ATOM 571 O O . PHE A 1 72 ? 7.409 3.804 -15.538 1.00 93.69 72 PHE A O 1
ATOM 578 N N . SER A 1 73 ? 8.532 1.849 -15.773 1.00 94.00 73 SER A N 1
ATOM 579 C CA . SER A 1 73 ? 8.812 1.996 -17.208 1.00 94.00 73 SER A CA 1
ATOM 580 C C . SER A 1 73 ? 7.597 1.678 -18.079 1.00 94.00 73 SER A C 1
ATOM 582 O O . SER A 1 73 ? 7.467 2.230 -19.167 1.00 94.00 73 SER A O 1
ATOM 584 N N . SER A 1 74 ? 6.675 0.842 -17.591 1.00 94.50 74 SER A N 1
ATOM 585 C CA . SER A 1 74 ? 5.394 0.606 -18.255 1.00 94.50 74 SER A CA 1
ATOM 586 C C . SER A 1 74 ? 4.553 1.894 -18.235 1.00 94.50 74 SER A C 1
ATOM 588 O O . SER A 1 74 ? 4.300 2.420 -17.147 1.00 94.50 74 SER A O 1
ATOM 590 N N . PRO A 1 75 ? 4.091 2.418 -19.387 1.00 90.12 75 PRO A N 1
ATOM 591 C CA . PRO A 1 75 ? 3.358 3.685 -19.443 1.00 90.12 75 PRO A CA 1
ATOM 592 C C . PRO A 1 75 ? 2.092 3.677 -18.584 1.00 90.12 75 PRO A C 1
ATOM 594 O O . PRO A 1 75 ? 1.859 4.596 -17.798 1.00 90.12 75 PRO A O 1
ATOM 597 N N . VAL A 1 76 ? 1.311 2.598 -18.685 1.00 93.00 76 VAL A N 1
ATOM 598 C CA . VAL A 1 76 ? 0.052 2.438 -17.951 1.00 93.00 76 VAL A CA 1
ATOM 599 C C . VAL A 1 76 ? 0.329 2.107 -16.488 1.00 93.00 76 VAL A C 1
ATOM 601 O O . VAL A 1 76 ? -0.137 2.811 -15.592 1.00 93.00 76 VAL A O 1
ATOM 604 N N . PHE A 1 77 ? 1.132 1.072 -16.223 1.00 90.50 77 PHE A N 1
ATOM 605 C CA . PHE A 1 77 ? 1.351 0.609 -14.852 1.00 90.50 77 PHE A CA 1
ATOM 606 C C . PHE A 1 77 ? 2.138 1.635 -14.031 1.00 90.50 77 PHE A C 1
ATOM 608 O O . PHE A 1 77 ? 1.775 1.941 -12.899 1.00 90.50 77 PHE A O 1
ATOM 615 N N . GLY A 1 78 ? 3.149 2.265 -14.630 1.00 92.94 78 GLY A N 1
ATOM 616 C CA . GLY A 1 78 ? 3.903 3.350 -14.016 1.00 92.94 78 GLY A CA 1
ATOM 617 C C . GLY A 1 78 ? 3.043 4.575 -13.712 1.00 92.94 78 GLY A C 1
ATOM 618 O O . GLY A 1 78 ? 3.234 5.201 -12.669 1.00 92.94 78 GLY A O 1
ATOM 619 N N . TRP A 1 79 ? 2.078 4.922 -14.574 1.00 92.06 79 TRP A N 1
ATOM 620 C CA . TRP A 1 79 ? 1.129 6.002 -14.285 1.00 92.06 79 TRP A CA 1
ATOM 621 C C . TRP A 1 79 ? 0.243 5.664 -13.082 1.00 92.06 79 TRP A C 1
ATOM 623 O O . TRP A 1 79 ? 0.126 6.490 -12.175 1.00 92.06 79 TRP A O 1
ATOM 633 N N . ILE A 1 80 ? -0.297 4.441 -13.023 1.00 92.38 80 ILE A N 1
ATOM 634 C CA . ILE A 1 80 ? -1.101 3.967 -11.886 1.00 92.38 80 ILE A CA 1
ATOM 635 C C . ILE A 1 80 ? -0.276 4.016 -10.597 1.00 92.38 80 ILE A C 1
ATOM 637 O O . ILE A 1 80 ? -0.713 4.623 -9.623 1.00 92.38 80 ILE A O 1
ATOM 641 N N . LEU A 1 81 ? 0.938 3.453 -10.599 1.00 93.19 81 LEU A N 1
ATOM 642 C CA . LEU A 1 81 ? 1.834 3.425 -9.439 1.00 93.19 81 LEU A CA 1
ATOM 643 C C . LEU A 1 81 ? 2.097 4.824 -8.869 1.00 93.19 81 LEU A C 1
ATOM 645 O O . LEU A 1 81 ? 1.961 5.038 -7.663 1.00 93.19 81 LEU A O 1
ATOM 649 N N . ARG A 1 82 ? 2.380 5.802 -9.739 1.00 91.19 82 ARG A N 1
ATOM 650 C CA . ARG A 1 82 ? 2.572 7.206 -9.338 1.00 91.19 82 ARG A CA 1
ATOM 651 C C . ARG A 1 82 ? 1.314 7.826 -8.723 1.00 91.19 82 ARG A C 1
ATOM 653 O O . ARG A 1 82 ? 1.418 8.691 -7.859 1.00 91.19 82 ARG A O 1
ATOM 660 N N . LYS A 1 83 ? 0.122 7.396 -9.144 1.00 91.44 83 LYS A N 1
ATOM 661 C CA . LYS A 1 83 ? -1.163 7.860 -8.597 1.00 91.44 83 LYS A CA 1
ATOM 662 C C . LYS A 1 83 ? -1.526 7.187 -7.273 1.00 91.44 83 LYS A C 1
ATOM 664 O O . LYS A 1 83 ? -2.238 7.797 -6.474 1.00 91.44 83 LYS A O 1
ATOM 669 N N . VAL A 1 84 ? -1.007 5.989 -7.004 1.00 92.06 84 VAL A N 1
ATOM 670 C CA . VAL A 1 84 ? -1.262 5.245 -5.759 1.00 92.06 84 VAL A CA 1
ATOM 671 C C . VAL A 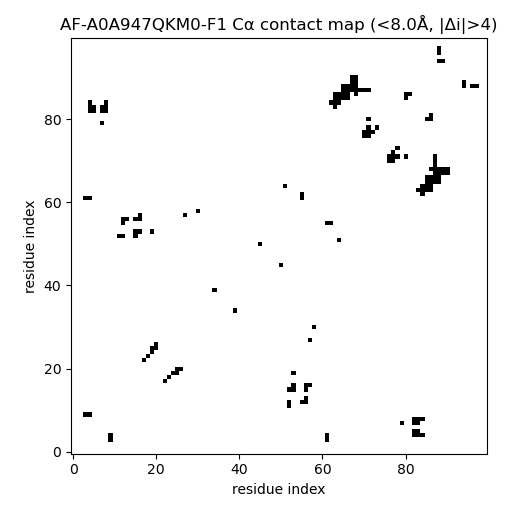1 84 ? -0.138 5.365 -4.720 1.00 92.06 84 VAL A C 1
ATOM 673 O O . VAL A 1 84 ? 0.033 4.484 -3.882 1.00 92.06 84 VAL A O 1
ATOM 676 N N . ASN A 1 85 ? 0.605 6.478 -4.741 1.00 92.69 85 ASN A N 1
ATOM 677 C CA . ASN A 1 85 ? 1.684 6.800 -3.794 1.00 92.69 85 ASN A CA 1
ATOM 678 C C . ASN A 1 85 ? 2.878 5.825 -3.803 1.00 92.69 85 ASN A C 1
ATOM 680 O O . ASN A 1 85 ? 3.667 5.814 -2.856 1.00 92.69 85 ASN A O 1
ATOM 684 N N . ALA A 1 86 ? 3.052 5.025 -4.857 1.00 93.44 86 ALA A N 1
ATOM 685 C CA . ALA A 1 86 ? 4.260 4.229 -5.022 1.00 93.44 86 ALA A CA 1
ATOM 686 C C . ALA A 1 86 ? 5.387 5.081 -5.620 1.00 93.44 86 ALA A C 1
ATOM 688 O O . ALA A 1 86 ? 5.158 5.900 -6.515 1.00 93.44 86 ALA A O 1
ATOM 689 N N . PHE A 1 87 ? 6.613 4.854 -5.156 1.00 92.81 87 PHE A N 1
ATOM 690 C CA . PHE A 1 87 ? 7.815 5.492 -5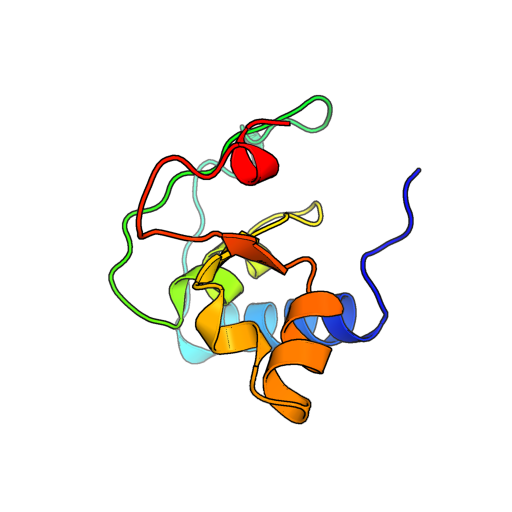.681 1.00 92.81 87 PHE A CA 1
ATOM 691 C C . PHE A 1 87 ? 8.859 4.448 -6.103 1.00 92.81 87 PHE A C 1
ATOM 693 O O . PHE A 1 87 ? 8.943 3.371 -5.499 1.00 92.81 87 PHE A O 1
ATOM 700 N N . PRO A 1 88 ? 9.619 4.728 -7.177 1.00 93.00 88 PRO A N 1
ATOM 701 C CA . PRO A 1 88 ? 10.620 3.808 -7.687 1.00 93.00 88 PRO A CA 1
ATOM 702 C C . PRO A 1 88 ? 11.818 3.742 -6.746 1.00 93.00 88 PRO A C 1
ATOM 704 O O . PRO A 1 88 ? 12.338 4.772 -6.333 1.00 93.00 88 PRO A O 1
ATOM 707 N N . VAL A 1 89 ? 12.294 2.529 -6.492 1.00 90.75 89 VAL A N 1
ATOM 708 C CA . VAL A 1 89 ? 13.571 2.265 -5.829 1.00 90.75 89 VAL A CA 1
ATOM 709 C C . VAL A 1 89 ? 14.433 1.418 -6.754 1.00 90.75 89 VAL A C 1
ATOM 711 O O . VAL A 1 89 ? 13.993 0.386 -7.283 1.00 90.75 89 VAL A O 1
ATOM 714 N N . ASN A 1 90 ? 15.665 1.862 -6.966 1.00 87.50 90 ASN A N 1
ATOM 715 C CA . ASN A 1 90 ? 16.692 1.096 -7.639 1.00 87.50 90 ASN A CA 1
ATOM 716 C C . ASN A 1 90 ? 17.324 0.114 -6.647 1.00 87.50 90 ASN A C 1
ATOM 718 O O . ASN A 1 90 ? 17.993 0.499 -5.699 1.00 87.50 90 ASN A O 1
ATOM 722 N N . ARG A 1 91 ? 17.122 -1.182 -6.880 1.00 77.81 91 ARG A N 1
ATOM 723 C CA . ARG A 1 91 ? 17.707 -2.237 -6.038 1.00 77.81 91 ARG A CA 1
ATOM 724 C C . ARG A 1 91 ? 19.142 -2.598 -6.441 1.00 77.81 91 ARG A C 1
ATOM 726 O O . ARG A 1 91 ? 19.783 -3.372 -5.742 1.00 77.81 91 ARG A O 1
ATOM 733 N N . LYS A 1 92 ? 19.629 -2.095 -7.583 1.00 70.00 92 LYS A N 1
ATOM 734 C CA . LYS A 1 92 ? 20.997 -2.313 -8.065 1.00 70.00 92 LYS A CA 1
ATOM 735 C C . LYS A 1 92 ? 21.849 -1.088 -7.714 1.00 70.00 92 LYS A C 1
ATOM 737 O O . LYS A 1 92 ? 21.738 -0.055 -8.374 1.00 70.00 92 LYS A O 1
ATOM 742 N N . GLY A 1 93 ? 22.690 -1.226 -6.689 1.00 67.06 93 GLY A N 1
ATOM 743 C CA . GLY A 1 93 ? 23.562 -0.165 -6.165 1.00 67.06 93 GLY A CA 1
ATOM 744 C C . GLY A 1 93 ? 22.957 0.610 -4.987 1.00 67.06 93 GLY A C 1
ATOM 745 O O . GLY A 1 93 ? 21.872 0.286 -4.510 1.00 67.06 93 GLY A O 1
ATOM 746 N N . THR A 1 94 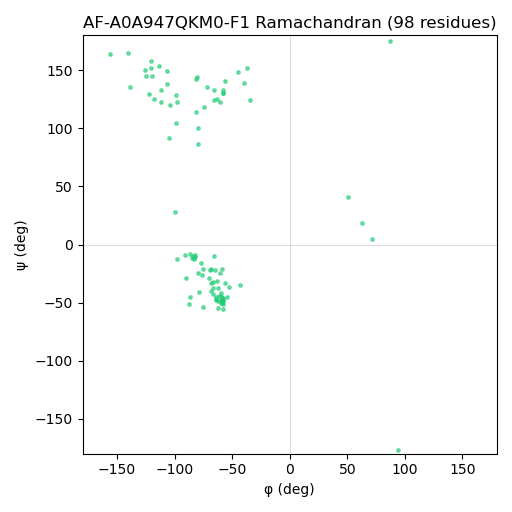? 23.671 1.630 -4.507 1.00 60.56 94 THR A N 1
ATOM 747 C CA . THR A 1 94 ? 23.221 2.502 -3.410 1.00 60.56 94 THR A CA 1
ATOM 748 C C . THR A 1 94 ? 22.241 3.545 -3.946 1.00 60.56 94 THR A C 1
ATOM 750 O O . THR A 1 94 ? 22.648 4.538 -4.549 1.00 60.56 94 THR A O 1
ATOM 753 N N . ASP A 1 95 ? 20.938 3.326 -3.759 1.00 66.50 95 ASP A N 1
ATOM 754 C CA . ASP A 1 95 ? 19.915 4.296 -4.163 1.00 66.50 95 ASP A CA 1
ATOM 755 C C . ASP A 1 95 ? 19.795 5.432 -3.140 1.00 66.50 95 ASP A C 1
ATOM 757 O O . ASP A 1 95 ? 18.968 5.408 -2.228 1.00 66.50 95 ASP A O 1
ATOM 761 N N . MET A 1 96 ? 20.634 6.454 -3.316 1.00 64.94 96 MET A N 1
ATOM 762 C CA . MET A 1 96 ? 20.615 7.681 -2.510 1.00 64.94 96 MET A CA 1
ATOM 763 C C . MET A 1 96 ? 19.265 8.418 -2.575 1.00 64.94 96 MET A C 1
ATOM 765 O O . MET A 1 96 ? 18.958 9.200 -1.677 1.00 64.94 96 MET A O 1
ATOM 769 N N . GLY A 1 97 ? 18.445 8.172 -3.606 1.00 61.56 97 GLY A N 1
ATOM 770 C CA . GLY A 1 97 ? 17.107 8.751 -3.741 1.00 61.56 97 GLY A CA 1
ATOM 771 C C . GLY A 1 97 ? 16.063 8.113 -2.823 1.00 61.56 97 GLY A C 1
ATOM 772 O O . GLY A 1 97 ? 15.057 8.748 -2.527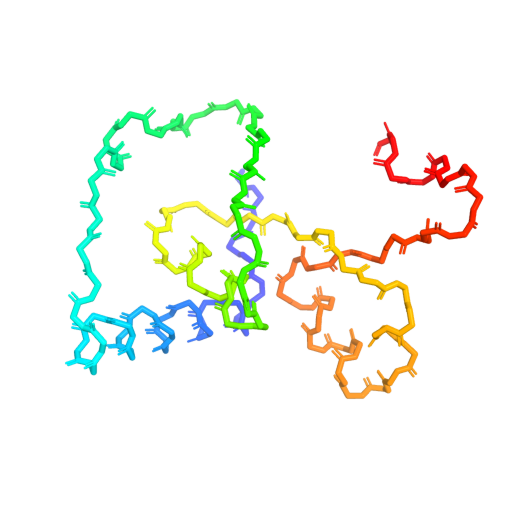 1.00 61.56 97 GLY A O 1
ATOM 773 N N . ALA A 1 98 ? 16.304 6.893 -2.333 1.00 61.62 98 ALA A N 1
ATOM 774 C CA . ALA A 1 98 ? 15.413 6.205 -1.398 1.00 61.62 98 ALA A CA 1
ATOM 775 C C . ALA A 1 98 ? 15.650 6.594 0.076 1.00 61.62 98 ALA A C 1
ATOM 777 O O . ALA A 1 98 ? 14.845 6.239 0.936 1.00 61.62 98 ALA A O 1
ATOM 778 N N . ILE A 1 99 ? 16.755 7.293 0.367 1.00 63.59 99 ILE A N 1
ATOM 779 C CA . ILE A 1 99 ? 17.206 7.652 1.724 1.00 63.59 99 ILE A CA 1
ATOM 780 C C . ILE A 1 99 ? 16.800 9.093 2.104 1.00 63.59 99 ILE A C 1
ATOM 782 O O . ILE A 1 99 ? 16.899 9.470 3.270 1.00 63.59 99 ILE A O 1
ATOM 786 N N . ARG A 1 100 ? 16.342 9.904 1.142 1.00 53.62 100 ARG A N 1
ATOM 787 C CA . ARG A 1 100 ? 16.102 11.343 1.321 1.00 53.62 100 ARG A CA 1
ATOM 788 C C . ARG A 1 100 ? 14.628 11.717 1.454 1.00 53.62 100 ARG A C 1
ATOM 790 O O . ARG A 1 100 ? 13.783 11.072 0.798 1.00 53.62 100 ARG A O 1
#

Sequence (100 aa):
MRTIGSVLYLIGWIFYKSVYTLVFRVKISGVKNFPKKGGVLIASNHLSMADPPLVGSCLWRPIHYMAKKELFSSPVFGWILRKVNAFPVNRKGTDMGAIR

pLDDT: mean 86.96, std 12.86, range [36.09, 96.5]

Radius of gyration: 14.4 Å; Cα contacts (8 Å, |Δi|>4): 83; chains: 1; bounding box: 40×32×38 Å

Solvent-accessible surface area (backbone atoms only — not comparable to full-atom values): 6394 Å² total; per-residue (Å²): 129,86,68,78,59,45,73,66,29,52,53,47,35,54,51,43,35,49,48,38,46,70,75,66,56,64,83,87,78,71,67,89,73,54,76,92,67,84,90,81,89,87,84,75,89,83,88,52,93,61,44,64,57,52,58,50,35,74,46,95,60,90,66,74,40,87,37,59,40,73,57,52,71,42,73,66,57,19,52,50,36,57,42,51,42,35,44,71,35,57,86,83,67,87,48,69,77,76,78,108

Secondary structure (DSSP, 8-state):
----S-HHHHHHHHHHHHHHHHTS-----SGGGS-SSS---------STTHHHHHHHHSSS---EEEEGGGGSSHHHHHHHHHTTEEEE--SS--GGG--

Foldseek 3Di:
DPDDQAPLLVVLLVVLLCCCCPVVVDDDPPQVVPDPDDDDDDDDDCPDPCVVSVVQSNHPDQDAAEDAQVLLVPPVSVVSCVSSRYDHDHPPDDGPVVVD

Mean predicted aligned error: 5.85 Å